Protein AF-A0AAP0D3W9-F1 (afdb_monomer_lite)

Radius of gyration: 23.75 Å; chains: 1; bounding box: 55×24×67 Å

Secondary structure (DSSP, 8-state):
-HHHHHHHHHHHHHHHHHHHHHSPP-PPPPPPPPPPPP---THHHHHHHHHHHHHHHHHHHHHHHHHHS-----

Foldseek 3Di:
DVVVVVVVVVVVVVVVVVCVVPDPDPDDDDPDDPDPDDDPPCVVVVVVVVVVVVVVVVVVVVVVVCVVPVPPPD

Organism: NCBI:txid3103831

Structure (mmCIF, N/CA/C/O backbone):
data_AF-A0AAP0D3W9-F1
#
_entry.id   AF-A0AAP0D3W9-F1
#
loop_
_atom_site.group_PDB
_atom_site.id
_atom_site.type_symbol
_atom_site.label_atom_id
_atom_site.label_alt_id
_atom_site.label_comp_id
_atom_site.label_asym_id
_atom_site.label_entity_id
_atom_s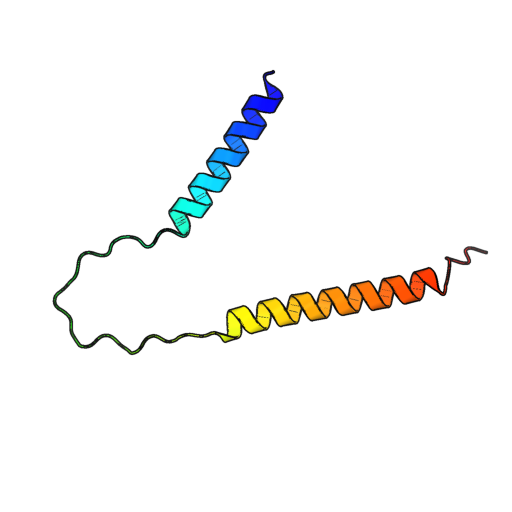ite.label_seq_id
_atom_site.pdbx_PDB_ins_code
_atom_site.Cartn_x
_atom_site.Cartn_y
_atom_site.Cartn_z
_atom_site.occupancy
_atom_site.B_iso_or_equiv
_atom_site.auth_seq_id
_atom_site.auth_comp_id
_atom_site.auth_asym_id
_atom_site.auth_atom_id
_atom_site.pdbx_PDB_model_num
ATOM 1 N N . MET A 1 1 ? 32.865 12.341 11.614 1.00 49.97 1 MET A N 1
ATOM 2 C CA . MET A 1 1 ? 32.071 11.827 12.758 1.00 49.97 1 MET A CA 1
ATOM 3 C C . MET A 1 1 ? 30.795 12.628 13.058 1.00 49.97 1 MET A C 1
ATOM 5 O O . MET A 1 1 ? 29.938 12.088 13.737 1.00 49.97 1 MET A O 1
ATOM 9 N N . ALA A 1 2 ? 30.606 13.859 12.551 1.00 51.00 2 ALA A N 1
ATOM 10 C CA . ALA A 1 2 ? 29.364 14.623 12.773 1.00 51.00 2 ALA A CA 1
ATOM 11 C C . ALA A 1 2 ? 28.190 14.200 11.857 1.00 51.00 2 ALA A C 1
ATOM 13 O O . ALA A 1 2 ? 27.064 14.078 12.323 1.00 51.00 2 ALA A O 1
ATOM 14 N N . SER A 1 3 ? 28.454 13.890 10.579 1.00 52.97 3 SER A N 1
ATOM 15 C CA . SER A 1 3 ? 27.401 13.517 9.612 1.00 52.97 3 SER A CA 1
ATOM 16 C C . SER A 1 3 ? 26.762 12.144 9.901 1.00 52.97 3 SER A C 1
ATOM 18 O O . SER A 1 3 ? 25.543 12.008 9.871 1.00 52.97 3 SER A O 1
ATOM 20 N N . SER A 1 4 ? 27.548 11.141 10.318 1.00 54.44 4 SER A N 1
ATOM 21 C CA . SER A 1 4 ? 27.022 9.815 10.700 1.00 54.44 4 SER A CA 1
ATOM 22 C C . SER A 1 4 ? 26.133 9.852 11.951 1.00 54.44 4 SER A C 1
ATOM 24 O O . SER A 1 4 ? 25.211 9.052 12.073 1.00 54.44 4 SER A O 1
ATOM 26 N N . SER A 1 5 ? 26.389 10.793 12.868 1.00 63.31 5 SER A N 1
ATOM 27 C CA . SER A 1 5 ? 25.587 11.003 14.082 1.00 63.31 5 SER A CA 1
ATOM 28 C C . SER A 1 5 ? 24.209 11.596 13.761 1.00 63.31 5 SER A C 1
ATOM 30 O O . SER A 1 5 ? 23.203 11.136 14.293 1.00 63.31 5 SER A O 1
ATOM 32 N N . MET A 1 6 ? 24.148 12.548 12.822 1.00 58.94 6 MET A N 1
ATOM 33 C CA . MET A 1 6 ? 22.890 13.156 12.364 1.00 58.94 6 MET A CA 1
ATOM 34 C C . MET A 1 6 ? 22.015 12.172 11.581 1.00 58.94 6 MET A C 1
ATOM 36 O O . MET A 1 6 ? 20.798 12.162 11.734 1.00 58.94 6 MET A O 1
ATOM 40 N N . VAL A 1 7 ? 22.633 11.313 10.765 1.00 66.38 7 VAL A N 1
ATOM 41 C CA . VAL A 1 7 ? 21.912 10.238 10.066 1.00 66.38 7 VAL A CA 1
ATOM 42 C C . VAL A 1 7 ? 21.377 9.209 11.070 1.00 66.38 7 VAL A C 1
ATOM 44 O O . VAL A 1 7 ? 20.228 8.792 10.967 1.00 66.38 7 VAL A O 1
ATOM 47 N N . SER A 1 8 ? 22.167 8.851 12.087 1.00 72.31 8 SER A N 1
ATOM 48 C CA . SER A 1 8 ? 21.748 7.920 13.145 1.00 72.31 8 SER A CA 1
ATOM 49 C C . SER A 1 8 ? 20.569 8.451 13.972 1.00 72.31 8 SER A C 1
ATOM 51 O O . SER A 1 8 ? 19.593 7.734 14.198 1.00 72.31 8 SER A O 1
ATOM 53 N N . SER A 1 9 ? 20.601 9.728 14.370 1.00 75.12 9 SER A N 1
ATOM 54 C CA . SER A 1 9 ? 19.503 10.337 15.128 1.00 75.12 9 SER A CA 1
ATOM 55 C C . SER A 1 9 ? 18.220 10.465 14.302 1.00 75.12 9 SER A C 1
ATOM 57 O O . SER A 1 9 ? 17.133 10.226 14.829 1.00 75.12 9 SER A O 1
ATOM 59 N N . ALA A 1 10 ? 18.331 10.766 13.004 1.00 78.62 10 ALA A N 1
ATOM 60 C CA . ALA A 1 10 ? 17.191 10.815 12.091 1.00 78.62 10 ALA A CA 1
ATOM 61 C C . ALA A 1 10 ? 16.523 9.439 11.917 1.00 78.62 10 ALA A C 1
ATOM 63 O O . ALA A 1 10 ? 15.294 9.334 11.959 1.00 78.62 10 ALA A O 1
ATOM 64 N N . LEU A 1 11 ? 17.318 8.372 11.786 1.00 82.50 11 LEU A N 1
ATOM 65 C CA . LEU A 1 11 ? 16.810 6.999 11.708 1.00 82.50 11 LEU A CA 1
ATOM 66 C C . LEU A 1 11 ? 16.107 6.582 13.004 1.00 82.50 11 LEU A C 1
ATOM 68 O O . LEU A 1 11 ? 14.996 6.057 12.959 1.00 82.50 11 LEU A O 1
ATOM 72 N N . PHE A 1 12 ? 16.712 6.873 14.158 1.00 84.38 12 PHE A N 1
ATOM 73 C CA . PHE A 1 12 ? 16.112 6.585 15.461 1.00 84.38 12 PHE A CA 1
ATOM 74 C C . PHE A 1 12 ? 14.795 7.345 15.671 1.00 84.38 12 PHE A C 1
ATOM 76 O O . PHE A 1 12 ? 13.806 6.760 16.105 1.00 84.38 12 PHE A O 1
ATOM 83 N N . SER A 1 13 ? 14.755 8.630 15.308 1.00 83.56 13 SER A N 1
ATOM 84 C CA . SER A 1 13 ? 13.548 9.457 15.408 1.00 83.56 13 SER A CA 1
ATOM 85 C C . SER A 1 13 ? 12.422 8.944 14.510 1.00 83.56 13 SER A C 1
ATOM 87 O O . SER A 1 13 ? 11.274 8.883 14.947 1.00 83.56 13 SER A O 1
ATOM 89 N N . THR A 1 14 ? 12.751 8.516 13.290 1.00 83.06 14 THR A N 1
ATOM 90 C CA . THR A 1 14 ? 11.781 7.927 12.356 1.00 83.06 14 THR A CA 1
ATOM 91 C C . THR A 1 14 ? 11.228 6.611 12.902 1.00 83.06 14 THR A C 1
ATOM 93 O O . THR A 1 14 ? 10.016 6.405 12.913 1.00 83.06 14 THR A O 1
ATOM 96 N N . PHE A 1 15 ? 12.097 5.740 13.422 1.00 87.81 15 PHE A N 1
ATOM 97 C CA . PHE A 1 15 ? 11.691 4.468 14.016 1.00 87.81 15 PHE A CA 1
ATOM 98 C C . PHE A 1 15 ? 10.801 4.665 15.252 1.00 87.81 15 PHE A C 1
ATOM 100 O O . PHE A 1 15 ? 9.756 4.028 15.371 1.00 87.81 15 PHE A O 1
ATOM 107 N N . ALA A 1 16 ? 11.169 5.590 16.142 1.00 87.06 16 ALA A N 1
ATOM 108 C CA . ALA A 1 16 ? 10.383 5.925 17.325 1.00 87.06 16 ALA A CA 1
ATOM 109 C C . ALA A 1 16 ? 8.995 6.478 16.963 1.00 87.06 16 ALA A C 1
ATOM 111 O O . ALA A 1 16 ? 8.014 6.139 17.620 1.00 87.06 16 ALA A O 1
ATOM 112 N N . LEU A 1 17 ? 8.898 7.281 15.898 1.00 86.94 17 LEU A N 1
ATOM 113 C CA . LEU A 1 17 ? 7.627 7.817 15.414 1.00 86.94 17 LEU A CA 1
ATOM 114 C C . LEU A 1 17 ? 6.716 6.713 14.862 1.00 86.94 17 LEU A C 1
ATOM 116 O O . LEU A 1 17 ? 5.546 6.644 15.230 1.00 86.94 17 LEU A O 1
ATOM 120 N N . VAL A 1 18 ? 7.253 5.815 14.031 1.00 88.06 18 VAL A N 1
ATOM 121 C CA . VAL A 1 18 ? 6.502 4.661 13.507 1.00 88.06 18 VAL A CA 1
ATOM 122 C C . VAL A 1 18 ? 6.031 3.756 14.646 1.00 88.06 18 VAL A C 1
ATOM 124 O O . VAL A 1 18 ? 4.874 3.335 14.669 1.00 88.06 18 VAL A O 1
ATOM 127 N N . PHE A 1 19 ? 6.895 3.494 15.627 1.00 85.00 19 PHE A N 1
ATOM 128 C CA . PHE A 1 19 ? 6.542 2.698 16.798 1.00 85.00 19 PHE A CA 1
ATOM 129 C C . PHE A 1 19 ? 5.442 3.372 17.629 1.00 85.00 19 PHE A C 1
ATOM 131 O O . PHE A 1 19 ? 4.472 2.719 17.987 1.00 85.00 19 PHE A O 1
ATOM 138 N N . ALA A 1 20 ? 5.529 4.683 17.868 1.00 83.62 20 ALA A N 1
ATOM 139 C CA . ALA A 1 20 ? 4.525 5.428 18.628 1.00 83.62 20 ALA A CA 1
ATOM 140 C C . ALA A 1 20 ? 3.147 5.472 17.943 1.00 83.62 20 ALA A C 1
ATOM 142 O O . ALA A 1 20 ? 2.131 5.467 18.631 1.00 83.62 20 ALA A O 1
ATOM 143 N N . ILE A 1 21 ? 3.106 5.506 16.607 1.00 83.31 21 ILE A N 1
ATOM 144 C CA . ILE A 1 21 ? 1.851 5.510 15.836 1.00 83.31 21 ILE A CA 1
ATOM 145 C C . ILE A 1 21 ? 1.218 4.115 15.790 1.00 83.31 21 ILE A C 1
ATOM 147 O O . ILE A 1 21 ? -0.003 3.989 15.808 1.00 83.31 21 ILE A O 1
ATOM 151 N N . THR A 1 22 ? 2.039 3.066 15.703 1.00 79.31 22 THR A N 1
ATOM 152 C CA . THR A 1 22 ? 1.556 1.682 15.574 1.00 79.31 22 THR A CA 1
ATOM 153 C C . THR A 1 22 ? 1.275 1.010 16.916 1.00 79.31 22 THR A C 1
ATOM 155 O O . THR A 1 22 ? 0.572 -0.000 16.941 1.00 79.31 22 THR A O 1
ATOM 158 N N . LEU A 1 23 ? 1.781 1.551 18.032 1.00 80.69 23 LEU A N 1
ATOM 159 C CA . LEU A 1 23 ? 1.494 1.009 19.354 1.00 80.69 23 LEU A CA 1
ATOM 160 C C . LEU A 1 23 ? 0.016 1.246 19.709 1.00 80.69 23 LEU A C 1
ATOM 162 O O . LEU A 1 23 ? -0.419 2.399 19.756 1.00 80.69 23 LEU A O 1
ATOM 166 N N . PRO A 1 24 ? -0.763 0.190 20.006 1.00 65.75 24 PRO A N 1
ATOM 167 C CA . PRO A 1 24 ? -2.137 0.352 20.452 1.00 65.75 24 PRO A CA 1
ATOM 168 C C . PRO A 1 24 ? -2.151 1.175 21.740 1.00 65.75 24 PRO A C 1
ATOM 170 O O . PRO A 1 24 ? -1.560 0.779 22.749 1.00 65.75 24 PRO A O 1
ATOM 173 N N . THR A 1 25 ? -2.805 2.334 21.718 1.00 68.88 25 THR A N 1
ATOM 174 C CA . THR A 1 25 ? -3.006 3.127 22.928 1.00 68.88 25 THR A CA 1
ATOM 175 C C . THR A 1 25 ? -3.875 2.314 23.882 1.00 68.88 25 THR A C 1
ATOM 177 O O . THR A 1 25 ? -4.936 1.811 23.511 1.00 68.88 25 THR A O 1
ATOM 180 N N . ALA A 1 26 ? -3.404 2.115 25.114 1.00 67.38 26 ALA A N 1
ATOM 181 C CA . ALA A 1 26 ? -4.165 1.398 26.127 1.00 67.38 26 ALA A CA 1
ATOM 182 C C . ALA A 1 26 ? -5.422 2.212 26.478 1.00 67.38 26 ALA A C 1
ATOM 184 O O . ALA A 1 26 ? -5.373 3.158 27.262 1.00 67.38 26 ALA A O 1
ATOM 185 N N . VAL A 1 27 ? -6.550 1.869 25.855 1.00 69.62 27 VAL A N 1
ATOM 186 C CA . VAL A 1 27 ? -7.856 2.459 26.150 1.00 69.62 27 VAL A CA 1
ATOM 187 C C . VAL A 1 27 ? -8.341 1.886 27.480 1.00 69.62 27 VAL A C 1
ATOM 189 O O . VAL A 1 27 ? -8.533 0.679 27.617 1.00 69.62 27 VAL A O 1
ATOM 192 N N . HIS A 1 28 ? -8.532 2.749 28.478 1.00 67.19 28 HIS A N 1
ATOM 193 C CA . HIS A 1 28 ? -9.139 2.362 29.749 1.00 67.19 28 HIS A CA 1
ATOM 194 C C . HIS A 1 28 ? -10.565 1.846 29.502 1.00 67.19 28 HIS A C 1
ATOM 196 O O . HIS A 1 28 ? -11.380 2.537 28.888 1.00 67.19 28 HIS A O 1
ATOM 202 N N . ALA A 1 29 ? -10.884 0.648 29.999 1.00 59.56 29 ALA A N 1
ATOM 203 C CA . ALA A 1 29 ? -12.191 0.028 29.802 1.00 59.56 29 ALA A CA 1
ATOM 204 C C . ALA A 1 29 ? -13.316 0.915 30.372 1.00 59.56 29 ALA A C 1
ATOM 206 O O . ALA A 1 29 ? -13.288 1.310 31.540 1.00 59.56 29 ALA A O 1
ATOM 207 N N . GLN A 1 30 ? -14.288 1.260 29.529 1.00 67.88 30 GLN A N 1
ATOM 208 C CA . GLN A 1 30 ? -15.590 1.802 29.926 1.00 67.88 30 GLN A CA 1
ATOM 209 C C . GLN A 1 30 ? -16.557 0.618 30.145 1.00 67.88 30 GLN A C 1
ATOM 211 O O . GLN A 1 30 ? -16.340 -0.433 29.539 1.00 67.88 30 GLN A O 1
ATOM 216 N N . PRO A 1 31 ? -17.615 0.729 30.972 1.00 63.25 31 PRO A N 1
ATOM 217 C CA . PRO A 1 31 ? -18.604 -0.343 31.119 1.00 63.25 31 PRO A CA 1
ATOM 218 C C . PRO A 1 31 ? -19.240 -0.674 29.754 1.00 63.25 31 PRO A C 1
ATOM 220 O O . PRO A 1 31 ? -19.853 0.189 29.129 1.00 63.25 31 PRO A O 1
ATOM 223 N N . PHE A 1 32 ? -19.037 -1.901 29.263 1.00 65.88 32 PHE A N 1
ATOM 224 C CA . PHE A 1 32 ? -19.357 -2.319 27.891 1.00 65.88 32 PHE A CA 1
ATOM 225 C C . PHE A 1 32 ? 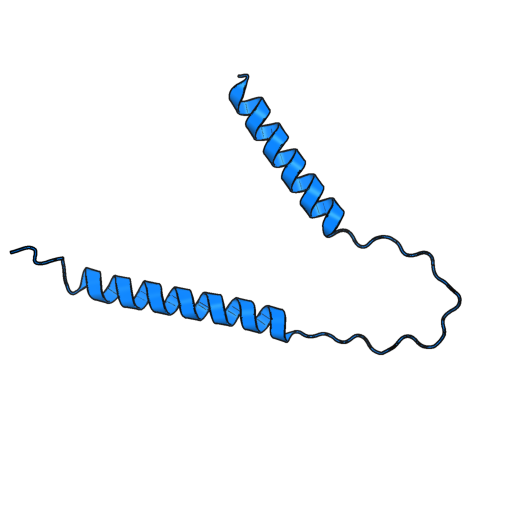-20.871 -2.526 27.678 1.00 65.88 32 PHE A C 1
ATOM 227 O O . PHE A 1 32 ? -21.475 -3.393 28.308 1.00 65.88 32 PHE A O 1
ATOM 234 N N . ALA A 1 33 ? -21.466 -1.820 26.710 1.00 74.94 33 ALA A N 1
ATOM 235 C CA . ALA A 1 33 ? -22.501 -2.429 25.868 1.00 74.94 33 ALA A CA 1
ATOM 236 C C . ALA A 1 33 ? -21.818 -3.447 24.927 1.00 74.94 33 ALA A C 1
ATOM 238 O O . ALA A 1 33 ? -20.626 -3.274 24.656 1.00 74.94 33 ALA A O 1
ATOM 239 N N . PRO A 1 34 ? -22.504 -4.497 24.427 1.00 74.75 34 PRO A N 1
ATOM 240 C CA . PRO A 1 34 ? -21.900 -5.443 23.487 1.00 74.75 34 PRO A CA 1
ATOM 241 C C . 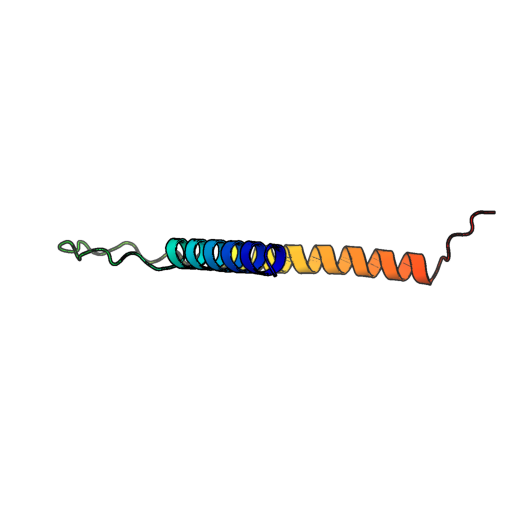PRO A 1 34 ? -21.240 -4.688 22.331 1.00 74.75 34 PRO A C 1
ATOM 243 O O . PRO A 1 34 ? -21.910 -3.951 21.606 1.00 74.75 34 PRO A O 1
ATOM 246 N N . ALA A 1 35 ? -19.918 -4.812 22.202 1.00 73.00 35 ALA A N 1
ATOM 247 C CA . ALA A 1 35 ? -19.207 -4.129 21.134 1.00 73.00 35 ALA A CA 1
ATOM 248 C C . ALA A 1 35 ? -19.624 -4.720 19.780 1.00 73.00 35 ALA A C 1
ATOM 250 O O . ALA A 1 35 ? -19.790 -5.941 19.680 1.00 73.00 35 ALA A O 1
ATOM 251 N N . PRO A 1 36 ? -19.789 -3.879 18.742 1.00 73.69 36 PRO A N 1
ATOM 252 C CA . PRO A 1 36 ? -19.968 -4.348 17.376 1.00 73.69 36 PRO A CA 1
ATOM 253 C C . PRO A 1 36 ? -18.896 -5.379 17.013 1.00 73.69 36 PRO A C 1
ATOM 255 O O . PRO A 1 36 ? -17.742 -5.254 17.433 1.00 73.69 36 PRO A O 1
ATOM 258 N N . ALA A 1 37 ? -19.279 -6.401 16.244 1.00 76.19 37 ALA A N 1
ATOM 259 C CA . ALA A 1 37 ? -18.332 -7.408 15.783 1.00 76.19 37 ALA A CA 1
ATOM 260 C C . ALA A 1 37 ? -17.160 -6.730 15.044 1.00 76.19 37 ALA A C 1
ATOM 262 O O . ALA A 1 37 ? -17.388 -5.776 14.295 1.00 76.19 37 ALA A O 1
ATOM 263 N N . PRO A 1 38 ? -15.915 -7.194 15.236 1.00 71.75 38 PRO A N 1
ATOM 264 C CA . PRO A 1 38 ? -14.773 -6.641 14.524 1.00 71.75 38 PRO A CA 1
ATOM 265 C C . PRO A 1 38 ? -14.960 -6.834 13.011 1.00 71.75 38 PRO A C 1
ATOM 267 O O . PRO A 1 38 ? -15.090 -7.966 12.547 1.00 71.75 38 PRO A O 1
ATOM 270 N N . SER A 1 39 ? -14.958 -5.747 12.232 1.00 71.31 39 SER A N 1
ATOM 271 C CA . SER A 1 39 ? -14.836 -5.835 10.774 1.00 71.31 39 SER A CA 1
ATOM 272 C C . SER A 1 39 ? -13.357 -6.002 10.427 1.00 71.31 39 SER A C 1
ATOM 274 O O . SER A 1 39 ? -12.566 -5.063 10.523 1.00 71.31 39 SER A O 1
ATOM 276 N N . SER A 1 40 ? -12.955 -7.221 10.077 1.00 68.69 40 SER A N 1
ATOM 277 C CA . SER A 1 40 ? -11.634 -7.475 9.506 1.00 68.69 40 SER A CA 1
ATOM 278 C C . SER A 1 40 ? -11.729 -7.322 7.988 1.00 68.69 40 SER A C 1
ATOM 280 O O . SER A 1 40 ? -12.035 -8.280 7.283 1.00 68.69 40 SER A O 1
ATOM 282 N N . ASP A 1 41 ? -11.482 -6.114 7.479 1.00 66.38 41 ASP A N 1
ATOM 283 C CA . ASP A 1 41 ? -11.427 -5.857 6.034 1.00 66.38 41 ASP A CA 1
ATOM 284 C C . ASP A 1 41 ? -10.052 -6.288 5.487 1.00 66.38 41 ASP A C 1
ATOM 286 O O . ASP A 1 41 ? -9.197 -5.475 5.115 1.00 66.38 41 ASP A O 1
ATOM 290 N N . GLY A 1 42 ? -9.827 -7.609 5.463 1.00 72.44 42 GLY A N 1
ATOM 291 C CA . GLY A 1 42 ? -8.620 -8.259 4.926 1.00 72.44 42 GLY A CA 1
ATOM 292 C C . GLY A 1 42 ? -8.328 -7.921 3.456 1.00 72.44 42 GLY A C 1
ATOM 293 O O . GLY A 1 42 ? -7.208 -8.096 2.985 1.00 72.44 42 GLY A O 1
ATOM 294 N N . THR A 1 43 ? -9.296 -7.323 2.761 1.00 73.88 43 THR A N 1
ATOM 295 C CA . THR A 1 43 ? -9.181 -6.827 1.387 1.00 73.88 43 THR A CA 1
ATOM 296 C C . THR A 1 43 ? -8.075 -5.790 1.204 1.00 73.88 43 THR A C 1
ATOM 298 O O . THR A 1 43 ? -7.478 -5.726 0.136 1.00 73.88 43 THR A O 1
ATOM 301 N N . SER A 1 44 ? -7.764 -4.985 2.223 1.00 73.75 44 SER A N 1
ATOM 302 C CA . SER A 1 44 ? -6.695 -3.977 2.128 1.00 73.75 44 SER A CA 1
ATOM 303 C C . SER A 1 44 ? -5.297 -4.602 1.988 1.00 73.75 44 SER A C 1
ATOM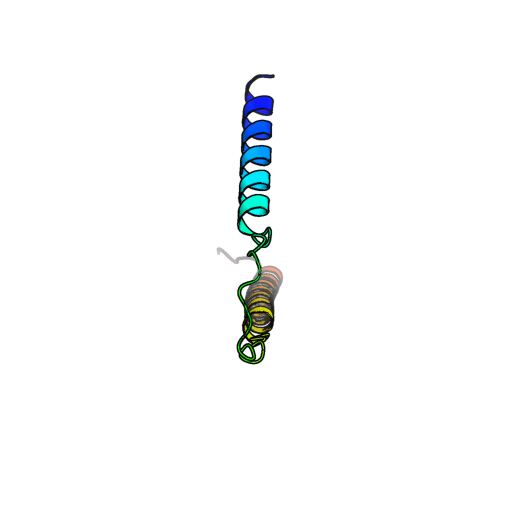 305 O O . SER A 1 44 ? -4.471 -4.108 1.216 1.00 73.75 44 SER A O 1
ATOM 307 N N . ILE A 1 45 ? -5.048 -5.723 2.675 1.00 79.19 45 ILE A N 1
ATOM 308 C CA . ILE A 1 45 ? -3.809 -6.509 2.562 1.00 79.19 45 ILE A CA 1
ATOM 309 C C . ILE A 1 45 ? -3.754 -7.192 1.193 1.00 79.19 45 ILE A C 1
ATOM 311 O O . ILE A 1 45 ? -2.741 -7.097 0.495 1.00 79.19 45 ILE A O 1
ATOM 315 N N . ASP A 1 46 ? -4.863 -7.800 0.770 1.00 86.06 46 ASP A N 1
ATOM 316 C CA . ASP A 1 46 ? -4.966 -8.470 -0.528 1.00 86.06 46 ASP A CA 1
ATOM 317 C C . ASP A 1 46 ? -4.766 -7.491 -1.697 1.00 86.06 46 ASP A C 1
ATOM 319 O O . ASP A 1 46 ? -4.071 -7.800 -2.664 1.00 86.06 46 ASP A O 1
ATOM 323 N N . GLN A 1 47 ? -5.305 -6.273 -1.593 1.00 85.00 47 GLN A N 1
ATOM 324 C CA . GLN A 1 47 ? -5.155 -5.213 -2.589 1.00 85.00 47 GLN A CA 1
ATOM 325 C C . GLN A 1 47 ? -3.707 -4.712 -2.679 1.00 85.00 47 GLN A C 1
ATOM 327 O O . GLN A 1 47 ? -3.207 -4.461 -3.777 1.00 85.00 47 GLN A O 1
ATOM 332 N N . GLY A 1 48 ? -3.010 -4.607 -1.544 1.00 88.62 48 GLY A N 1
ATOM 333 C CA . GLY A 1 48 ? -1.583 -4.287 -1.515 1.00 88.62 48 GLY A CA 1
ATOM 334 C C . GLY A 1 48 ? -0.749 -5.334 -2.254 1.00 88.62 48 GLY A C 1
ATOM 335 O O . GLY A 1 48 ? 0.036 -4.990 -3.139 1.00 88.62 48 GLY A O 1
ATOM 336 N N . ILE A 1 49 ? -0.969 -6.619 -1.952 1.00 92.69 49 ILE A N 1
ATOM 337 C CA . ILE A 1 49 ? -0.300 -7.730 -2.643 1.00 92.69 49 ILE A CA 1
ATOM 338 C C . ILE A 1 49 ? -0.646 -7.715 -4.140 1.00 92.69 49 ILE A C 1
ATOM 340 O O . ILE A 1 49 ? 0.251 -7.848 -4.971 1.00 92.69 49 ILE A O 1
ATOM 344 N N . ALA A 1 50 ? -1.908 -7.473 -4.506 1.00 92.69 50 ALA A N 1
ATOM 345 C CA . ALA A 1 50 ? -2.335 -7.382 -5.901 1.00 92.69 50 ALA A CA 1
ATOM 346 C C . ALA A 1 50 ? -1.611 -6.262 -6.670 1.00 92.69 50 ALA A C 1
ATOM 348 O O . ALA A 1 50 ? -1.116 -6.500 -7.773 1.00 92.69 50 ALA A O 1
ATOM 349 N N . TYR A 1 51 ? -1.479 -5.063 -6.091 1.00 91.88 51 TYR A N 1
ATOM 350 C CA . TYR A 1 51 ? -0.729 -3.970 -6.719 1.00 91.88 51 TYR A CA 1
ATOM 351 C C . TYR A 1 51 ? 0.766 -4.280 -6.854 1.00 91.88 51 TYR A C 1
ATOM 353 O O . TYR A 1 51 ? 1.360 -3.949 -7.882 1.00 91.88 51 TYR A O 1
ATOM 361 N N . LEU A 1 52 ? 1.375 -4.942 -5.863 1.00 94.44 52 LEU A N 1
ATOM 362 C CA . LEU A 1 52 ? 2.776 -5.366 -5.941 1.00 94.44 52 LEU A CA 1
ATOM 363 C C . LEU A 1 52 ? 2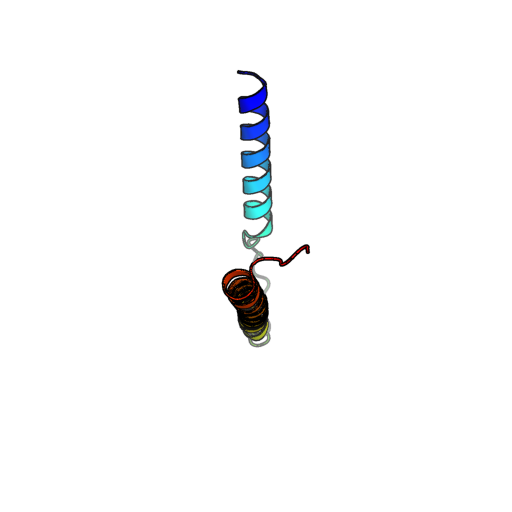.997 -6.402 -7.046 1.00 94.44 52 LEU A C 1
ATOM 365 O O . LEU A 1 52 ? 3.951 -6.276 -7.811 1.00 94.44 52 LEU A O 1
ATOM 369 N N . LEU A 1 53 ? 2.102 -7.386 -7.172 1.00 95.00 53 LEU A N 1
ATOM 370 C CA . LEU A 1 53 ? 2.158 -8.377 -8.248 1.00 95.00 53 LEU A CA 1
ATOM 371 C C . LEU A 1 53 ? 1.940 -7.733 -9.623 1.00 95.00 53 LEU A C 1
ATOM 373 O O . LEU A 1 53 ? 2.639 -8.083 -10.572 1.00 95.00 53 LEU A O 1
ATOM 377 N N . MET A 1 54 ? 1.032 -6.759 -9.731 1.00 95.56 54 MET A N 1
ATOM 378 C CA . MET A 1 54 ? 0.805 -6.003 -10.966 1.00 95.56 54 MET A CA 1
ATOM 379 C C . MET A 1 54 ? 2.050 -5.203 -11.382 1.00 95.56 54 MET A C 1
ATOM 381 O O . MET A 1 54 ? 2.442 -5.245 -12.547 1.00 95.56 54 MET A O 1
ATOM 385 N N . LEU A 1 55 ? 2.709 -4.514 -10.442 1.00 94.19 55 LEU A N 1
ATOM 386 C CA . LEU A 1 55 ? 3.962 -3.804 -10.718 1.00 94.19 55 LEU A CA 1
ATOM 387 C C . LEU A 1 55 ? 5.101 -4.760 -11.073 1.00 94.19 55 LEU A C 1
ATOM 389 O O . LEU A 1 55 ? 5.838 -4.499 -12.021 1.00 94.19 55 LEU A O 1
ATOM 393 N N . LEU A 1 56 ? 5.232 -5.874 -10.351 1.00 95.69 56 LEU A N 1
ATOM 394 C CA . LEU A 1 56 ? 6.226 -6.898 -10.652 1.00 95.69 56 LEU A CA 1
ATOM 395 C C . LEU A 1 56 ? 6.039 -7.437 -12.075 1.00 95.69 56 LEU A C 1
ATOM 397 O O . LEU A 1 56 ? 7.003 -7.500 -12.830 1.00 95.69 56 LEU A O 1
ATOM 401 N N . ALA A 1 57 ? 4.805 -7.765 -12.467 1.00 95.75 57 ALA A N 1
ATOM 402 C CA . ALA A 1 57 ? 4.489 -8.229 -13.815 1.00 95.75 57 ALA A CA 1
ATOM 403 C C . ALA A 1 57 ? 4.828 -7.182 -14.885 1.00 95.75 57 ALA A C 1
ATOM 405 O O . ALA A 1 57 ? 5.390 -7.523 -15.927 1.00 95.75 57 ALA A O 1
ATOM 406 N N . LEU A 1 58 ? 4.537 -5.907 -14.620 1.00 94.25 58 LEU A N 1
ATOM 407 C CA . LEU A 1 58 ? 4.880 -4.809 -15.520 1.00 94.25 58 LEU A CA 1
ATOM 408 C C . LEU A 1 58 ? 6.401 -4.688 -15.712 1.00 94.25 58 LEU A C 1
ATOM 410 O O . LEU A 1 58 ? 6.871 -4.598 -16.844 1.00 94.25 58 LEU A O 1
ATOM 414 N N . VAL A 1 59 ? 7.171 -4.751 -14.622 1.00 92.25 59 VAL A N 1
ATOM 415 C CA . VAL A 1 59 ? 8.642 -4.704 -14.650 1.00 92.25 59 VAL A CA 1
ATOM 416 C C . VAL A 1 59 ? 9.229 -5.922 -15.358 1.00 92.25 59 VAL A C 1
ATOM 418 O O . VAL A 1 59 ? 10.104 -5.761 -16.201 1.00 92.25 59 VAL A O 1
ATOM 421 N N . LEU A 1 60 ? 8.744 -7.129 -15.057 1.00 91.62 60 LEU A N 1
ATOM 422 C CA . LEU A 1 60 ? 9.195 -8.360 -15.712 1.00 91.62 60 LEU A CA 1
ATOM 423 C C . LEU A 1 60 ? 8.922 -8.321 -17.215 1.00 91.62 60 LEU A C 1
ATOM 425 O O . LEU A 1 60 ? 9.799 -8.654 -18.005 1.00 91.62 60 LEU A O 1
ATOM 429 N N . THR A 1 61 ? 7.733 -7.865 -17.612 1.00 91.19 61 THR A N 1
ATOM 430 C CA . THR A 1 61 ? 7.376 -7.726 -19.028 1.00 91.19 61 THR A CA 1
ATOM 431 C C . THR A 1 61 ? 8.283 -6.714 -19.716 1.00 91.19 61 THR A C 1
ATOM 433 O O . THR A 1 61 ? 8.793 -7.002 -20.794 1.00 91.19 61 THR A O 1
ATOM 436 N N . TYR A 1 62 ? 8.535 -5.563 -19.088 1.00 85.62 62 TYR A N 1
ATOM 437 C CA . TYR A 1 62 ? 9.459 -4.561 -19.611 1.00 85.62 62 TYR A CA 1
ATOM 438 C C . TYR A 1 62 ? 10.870 -5.132 -19.763 1.00 85.62 62 TYR A C 1
ATOM 440 O O . TYR A 1 62 ? 11.424 -5.060 -20.851 1.00 85.62 62 TYR A O 1
ATOM 448 N N . LEU A 1 63 ? 11.412 -5.768 -18.719 1.00 85.44 63 LEU A N 1
ATOM 449 C CA . LEU A 1 63 ? 12.745 -6.375 -18.725 1.00 85.44 63 LEU A CA 1
ATOM 450 C C . LEU A 1 63 ? 12.904 -7.423 -19.821 1.00 85.44 63 LEU A C 1
ATOM 452 O O . LEU A 1 63 ? 13.892 -7.384 -20.538 1.00 85.44 63 LEU A O 1
ATOM 456 N N . ILE A 1 64 ? 11.935 -8.323 -19.987 1.00 87.69 64 ILE A N 1
ATOM 457 C CA . ILE A 1 64 ? 11.982 -9.328 -21.056 1.00 87.69 64 ILE A CA 1
ATOM 458 C C . ILE A 1 64 ? 11.994 -8.632 -22.424 1.00 87.69 64 ILE A C 1
ATOM 460 O O . ILE A 1 64 ? 12.852 -8.927 -23.247 1.00 87.69 64 ILE A O 1
ATOM 464 N N . HIS A 1 65 ? 11.155 -7.611 -22.626 1.00 81.12 65 HIS A N 1
ATOM 465 C CA . HIS A 1 65 ? 11.182 -6.826 -23.862 1.00 81.12 65 HIS A CA 1
ATOM 466 C C . HIS A 1 65 ? 12.527 -6.118 -24.100 1.00 81.12 65 HIS A C 1
ATOM 468 O O . HIS A 1 65 ? 12.987 -6.105 -25.236 1.00 81.12 65 HIS A O 1
ATOM 474 N N . THR A 1 66 ? 13.184 -5.545 -23.080 1.00 77.62 66 THR A N 1
ATOM 475 C CA . THR A 1 66 ? 14.492 -4.877 -23.272 1.00 77.62 66 THR A CA 1
ATOM 476 C C . THR A 1 66 ? 15.647 -5.859 -23.439 1.00 77.62 66 THR A C 1
ATOM 478 O O . THR A 1 66 ? 16.671 -5.501 -24.014 1.00 77.62 66 THR A O 1
ATOM 481 N N . VAL A 1 67 ? 15.542 -7.052 -22.855 1.00 77.12 67 VAL A N 1
ATOM 482 C CA . VAL A 1 67 ? 16.572 -8.094 -22.945 1.00 77.12 67 VAL A CA 1
ATOM 483 C C . VAL A 1 67 ? 16.498 -8.795 -24.303 1.00 77.12 67 VAL A C 1
ATOM 485 O O . VAL A 1 67 ? 17.542 -9.115 -24.865 1.00 77.12 67 VAL A O 1
ATOM 488 N N . ASP A 1 68 ? 15.295 -8.951 -24.863 1.00 64.19 68 ASP A N 1
ATOM 489 C CA . ASP A 1 68 ? 15.075 -9.506 -26.204 1.00 64.19 68 ASP A CA 1
ATOM 490 C C . ASP A 1 68 ? 15.237 -8.457 -27.322 1.00 64.19 68 ASP A C 1
ATOM 492 O O . ASP A 1 68 ? 15.605 -8.798 -28.445 1.00 64.19 68 ASP A O 1
ATOM 496 N N . SER A 1 69 ? 14.990 -7.174 -27.033 1.00 61.81 69 SER A N 1
ATOM 497 C CA . SER A 1 69 ? 15.247 -6.043 -27.936 1.00 61.81 69 SER A CA 1
ATOM 498 C C . SER A 1 69 ? 16.284 -5.101 -27.315 1.00 61.81 69 SER A C 1
ATOM 500 O O . SER A 1 69 ? 15.901 -4.121 -26.663 1.00 61.81 69 SER A O 1
ATOM 502 N N . PRO A 1 70 ? 17.599 -5.358 -27.492 1.00 58.12 70 PRO A N 1
ATOM 503 C CA . PRO A 1 70 ? 18.594 -4.353 -27.154 1.00 58.12 70 PRO A CA 1
ATOM 504 C C . PRO A 1 70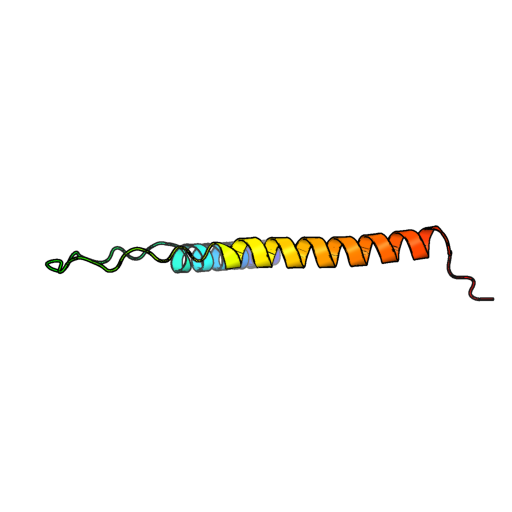 ? 18.300 -3.138 -28.033 1.00 58.12 70 PRO A C 1
ATOM 506 O O . PRO A 1 70 ? 18.048 -3.299 -29.223 1.00 58.12 70 PRO A O 1
ATOM 509 N N . LEU A 1 71 ? 18.253 -1.945 -27.439 1.00 67.25 71 LEU A N 1
ATOM 510 C CA . LEU A 1 71 ? 17.885 -0.705 -28.123 1.00 67.25 71 LEU A CA 1
ATOM 511 C C . LEU A 1 71 ? 18.690 -0.538 -29.425 1.00 67.25 71 LEU A C 1
ATOM 513 O O . LEU A 1 71 ? 19.848 -0.120 -29.386 1.00 67.25 71 LEU A O 1
ATOM 517 N N . ASP A 1 72 ? 18.072 -0.864 -30.561 1.00 61.12 72 ASP A N 1
ATOM 518 C CA . ASP A 1 72 ? 18.604 -0.576 -31.889 1.00 61.12 72 ASP A CA 1
ATOM 519 C C . ASP A 1 72 ? 18.393 0.916 -32.147 1.00 61.12 72 ASP A C 1
ATOM 521 O O . ASP A 1 72 ? 17.367 1.362 -32.656 1.00 61.12 72 ASP A O 1
ATOM 525 N N . LEU A 1 73 ? 19.338 1.712 -31.648 1.00 66.50 73 LEU A N 1
ATOM 526 C CA . LEU A 1 73 ? 19.453 3.139 -31.931 1.00 66.50 73 LEU A CA 1
ATOM 527 C C . LEU A 1 73 ? 20.297 3.338 -33.197 1.00 66.50 73 LEU A C 1
ATOM 529 O O . LEU A 1 73 ? 21.340 3.995 -33.148 1.00 66.50 73 LEU A O 1
ATOM 533 N N . SER A 1 74 ? 19.869 2.727 -34.304 1.00 62.44 74 SER A N 1
ATOM 534 C CA . SER A 1 74 ? 20.407 2.969 -35.649 1.00 62.44 74 SER A CA 1
ATOM 535 C C . SER A 1 74 ? 19.727 4.155 -36.324 1.00 62.44 74 SER A C 1
ATOM 537 O O . SER A 1 74 ? 18.473 4.172 -36.319 1.00 62.44 74 SER A O 1
#

InterPro domains:
  IPR009424 Arabinogalactan protein 16/20/22/41 [PF06376] (33-65)
  IPR009424 Arabinogalactan protein 16/20/22/41 [PTHR33374] (1-69)

Sequence (74 aa):
MASSSMVSSALFSTFALVFAITLPTAVHAQPFAPAPAPSSDGTSIDQGIAYLLMLLALVLTYLIHTVDSPLDLS

pLDDT: mean 76.71, std 12.18, range [49.97, 95.75]